Protein AF-A0A2N6ETV6-F1 (afdb_monomer_lite)

pLDDT: mean 93.73, std 7.8, range [49.28, 98.38]

Secondary structure (DSSP, 8-state):
-HHHHHHHTT--HHHHHHHHHHHHHHHHHHHHTTTS-HHHHHHHHHHHHHHHHHHHHHHHTT--HHHHHHHHHHHHHHHHHHHHIIIIIT---

Sequence (93 aa):
FVFERLKERKLAAVWVVLLGGAGFGFHHYFTLIVYFSLPITLFFTFATMVAGALWSWMRSRGVSLVDCYISHLIADVALLWIGWQLLGGTHVI

Radius of gyration: 15.8 Å; chains: 1; bounding box: 32×24×55 Å

Foldseek 3Di:
DVLVVCVVVVDDLVVQLQVQLLVQLVVQLVVCVVPDPPVVSVVVSNVRSNLSSVLSNCVVVVNDPVVSVVVVVVVVVVVVVVVCVVVVVVPPD

Structure (mmCIF, N/CA/C/O backbone):
data_AF-A0A2N6ETV6-F1
#
_entry.id   AF-A0A2N6ETV6-F1
#
loop_
_atom_site.group_PDB
_atom_site.id
_atom_site.type_symbol
_atom_site.label_atom_id
_atom_site.label_alt_id
_atom_site.label_comp_id
_atom_site.label_asym_id
_atom_site.label_entity_id
_atom_site.label_seq_id
_atom_site.pdbx_PDB_ins_code
_atom_site.Cartn_x
_atom_site.Cartn_y
_atom_site.Cartn_z
_atom_site.occupancy
_atom_site.B_iso_or_equiv
_atom_site.auth_seq_id
_atom_site.auth_comp_id
_atom_site.auth_asym_id
_atom_site.auth_atom_id
_atom_site.pdbx_PDB_model_num
ATOM 1 N N . PHE A 1 1 ? -3.404 -8.013 12.341 1.00 71.19 1 PHE A N 1
ATOM 2 C CA . PHE A 1 1 ? -2.171 -7.803 13.129 1.00 71.19 1 PHE A CA 1
ATOM 3 C C . PHE A 1 1 ? -1.911 -6.316 13.397 1.00 71.19 1 PHE A C 1
ATOM 5 O O . PHE A 1 1 ? -2.095 -5.921 14.531 1.00 71.19 1 PHE A O 1
ATOM 12 N N . VAL A 1 2 ? -1.607 -5.449 12.415 1.00 86.31 2 VAL A N 1
ATOM 13 C CA . VAL A 1 2 ? -1.435 -3.990 12.672 1.00 86.31 2 VAL A CA 1
ATOM 14 C C . VAL A 1 2 ? -2.768 -3.259 12.870 1.00 86.31 2 VAL A C 1
ATOM 16 O O . VAL A 1 2 ? -2.942 -2.553 13.856 1.00 86.31 2 VAL A O 1
ATOM 19 N N . PHE A 1 3 ? -3.736 -3.484 11.977 1.00 87.62 3 PHE A N 1
ATOM 20 C CA . PHE A 1 3 ? -5.064 -2.862 12.052 1.00 87.62 3 PHE A CA 1
ATOM 21 C C . PHE A 1 3 ? -5.756 -3.082 13.412 1.00 87.62 3 PHE A C 1
ATOM 23 O O . PHE A 1 3 ? -6.229 -2.128 14.024 1.00 87.62 3 PHE A O 1
ATOM 30 N N . GLU A 1 4 ? -5.740 -4.317 13.928 1.00 88.56 4 GLU A N 1
ATOM 31 C CA . GLU A 1 4 ? -6.314 -4.631 15.248 1.00 88.56 4 GLU A CA 1
ATOM 32 C C . GLU A 1 4 ? -5.607 -3.873 16.376 1.00 88.56 4 GLU A C 1
ATOM 34 O O . GLU A 1 4 ? -6.272 -3.287 17.223 1.00 88.56 4 GLU A O 1
ATOM 39 N N . ARG A 1 5 ? -4.270 -3.769 16.343 1.00 91.19 5 ARG A N 1
ATOM 40 C CA . ARG A 1 5 ? -3.504 -2.987 17.329 1.00 91.19 5 ARG A CA 1
ATOM 41 C C . ARG A 1 5 ? -3.845 -1.497 17.285 1.00 91.19 5 ARG A C 1
ATOM 43 O O . ARG A 1 5 ? -3.897 -0.852 18.329 1.00 91.19 5 ARG A O 1
ATOM 50 N N . LEU A 1 6 ? -4.082 -0.937 16.097 1.00 88.81 6 LEU A N 1
ATOM 51 C CA . LEU A 1 6 ? -4.508 0.459 15.954 1.00 88.81 6 LEU A CA 1
ATOM 52 C C . LEU A 1 6 ? 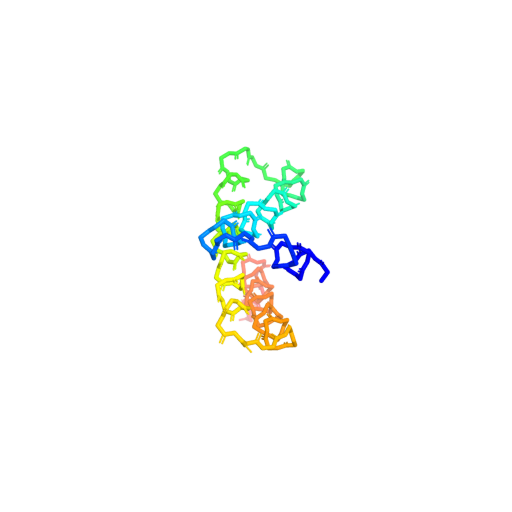-5.917 0.673 16.536 1.00 88.81 6 LEU A C 1
ATOM 54 O O . LEU A 1 6 ? -6.159 1.687 17.194 1.00 88.81 6 LEU A O 1
ATOM 58 N N . LYS A 1 7 ? -6.819 -0.302 16.366 1.00 84.44 7 LYS A N 1
ATOM 59 C CA . LYS A 1 7 ? -8.156 -0.283 16.977 1.00 84.44 7 LYS A CA 1
ATOM 60 C C . LYS A 1 7 ? -8.132 -0.473 18.493 1.00 84.44 7 LYS A C 1
ATOM 62 O O . LYS A 1 7 ? -8.848 0.244 19.185 1.00 84.44 7 LYS A O 1
ATOM 67 N N . GLU A 1 8 ? -7.300 -1.373 19.019 1.00 91.50 8 GLU A N 1
ATOM 68 C CA . GLU A 1 8 ? -7.088 -1.562 20.467 1.00 91.50 8 GLU A CA 1
ATOM 69 C C . GLU A 1 8 ? -6.650 -0.254 21.144 1.00 91.50 8 GLU A C 1
ATOM 71 O O . GLU A 1 8 ? -7.086 0.061 22.250 1.00 91.50 8 GLU A O 1
ATOM 76 N N . ARG A 1 9 ? -5.850 0.560 20.443 1.00 92.56 9 ARG A N 1
ATOM 77 C CA . ARG A 1 9 ? -5.420 1.896 20.890 1.00 92.56 9 ARG A CA 1
ATOM 78 C C . ARG A 1 9 ? -6.490 2.986 20.750 1.00 92.56 9 ARG A C 1
ATOM 80 O O . ARG A 1 9 ? -6.196 4.144 21.028 1.00 92.56 9 ARG A O 1
ATOM 87 N N . LYS A 1 10 ? -7.714 2.641 20.333 1.00 90.25 10 LYS A N 1
ATOM 88 C CA . LYS A 1 10 ? -8.850 3.562 20.144 1.00 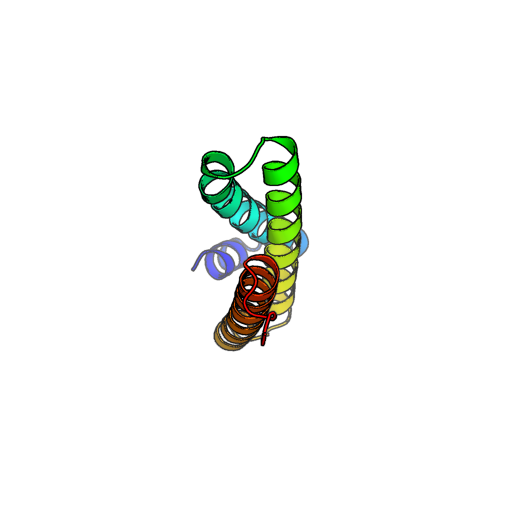90.25 10 LYS A CA 1
ATOM 89 C C . LYS A 1 10 ? -8.536 4.743 19.213 1.00 90.25 10 LYS A C 1
ATOM 91 O O . LYS A 1 10 ? -9.080 5.832 19.385 1.00 90.25 10 LYS A O 1
ATOM 96 N N . LEU A 1 11 ? -7.665 4.539 18.221 1.00 91.06 11 LEU A N 1
ATOM 97 C CA . LEU A 1 11 ? -7.390 5.559 17.210 1.00 91.06 11 LEU A CA 1
ATOM 98 C C . LEU A 1 11 ? -8.651 5.857 16.393 1.00 91.06 11 LEU A C 1
ATOM 100 O O . LEU A 1 11 ? -9.418 4.953 16.055 1.00 91.06 11 LE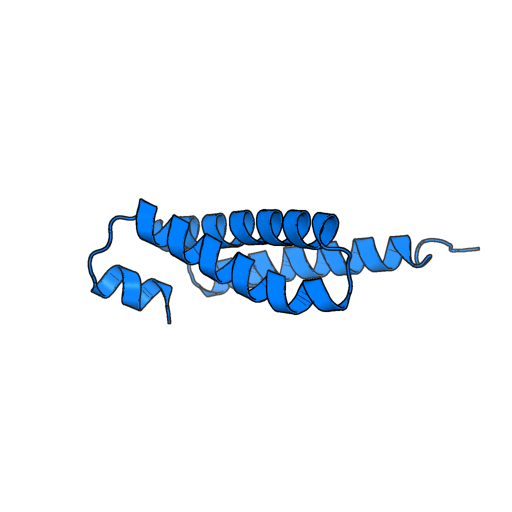U A O 1
ATOM 104 N N . ALA A 1 12 ? -8.839 7.129 16.037 1.00 91.62 12 ALA A N 1
ATOM 105 C CA . ALA A 1 12 ? -9.916 7.519 15.136 1.00 91.62 12 ALA A CA 1
ATOM 106 C C . ALA A 1 12 ? -9.758 6.818 13.776 1.00 91.62 12 ALA A C 1
ATOM 108 O O . ALA A 1 12 ? -8.640 6.627 13.294 1.00 91.62 12 ALA A O 1
ATOM 109 N N . ALA A 1 13 ? -10.879 6.480 13.133 1.00 90.38 13 ALA A N 1
ATOM 110 C CA . ALA A 1 13 ? -10.889 5.717 11.882 1.00 90.38 13 ALA A CA 1
ATOM 111 C C . ALA A 1 13 ? -10.027 6.355 10.779 1.00 90.38 13 ALA A C 1
ATOM 113 O O . ALA A 1 13 ? -9.342 5.643 10.050 1.00 90.38 13 ALA A O 1
ATOM 114 N N . VAL A 1 14 ? -9.993 7.692 10.704 1.00 94.75 14 VAL A N 1
ATOM 115 C CA . VAL A 1 14 ? -9.137 8.421 9.756 1.00 94.75 14 VAL A CA 1
ATOM 116 C C . VAL A 1 14 ? -7.658 8.070 9.933 1.00 94.75 14 VAL A C 1
ATOM 118 O O . 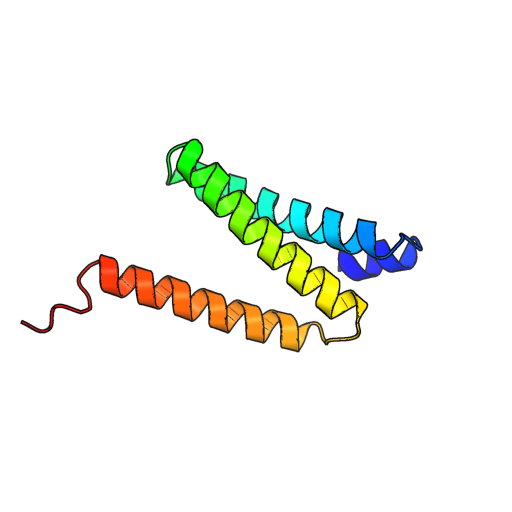VAL A 1 14 ? -6.974 7.794 8.955 1.00 94.75 14 VAL A O 1
ATOM 121 N N . TRP A 1 15 ? -7.172 7.975 11.172 1.00 95.25 15 TRP A N 1
ATOM 122 C CA . TRP A 1 15 ? -5.779 7.629 11.446 1.00 95.25 15 TRP A CA 1
ATOM 123 C C . TRP A 1 15 ? -5.475 6.175 11.123 1.00 95.25 15 TRP A C 1
ATOM 125 O O . TRP A 1 15 ? -4.391 5.877 10.635 1.00 95.25 15 TRP A O 1
ATOM 135 N N . VAL A 1 16 ? -6.433 5.273 11.338 1.00 94.88 16 VAL A N 1
ATOM 136 C CA . VAL A 1 16 ? -6.285 3.865 10.948 1.00 94.88 16 VAL A CA 1
ATOM 137 C C . VAL A 1 16 ? -6.128 3.738 9.431 1.00 94.88 16 VAL A C 1
ATOM 139 O O . VAL A 1 16 ? -5.259 3.004 8.966 1.00 94.88 16 VAL A O 1
ATOM 142 N N . VAL A 1 17 ? -6.921 4.491 8.666 1.00 96.25 17 VAL A N 1
ATOM 143 C CA . VAL A 1 17 ? -6.846 4.536 7.199 1.00 96.25 17 VAL A CA 1
ATOM 144 C C . VAL A 1 17 ? -5.528 5.145 6.722 1.00 96.25 17 VAL A C 1
ATOM 146 O O . VAL A 1 17 ? -4.849 4.540 5.896 1.00 96.25 17 VAL A O 1
ATOM 149 N N . LEU A 1 18 ? -5.139 6.302 7.265 1.00 96.81 18 LEU A N 1
ATOM 150 C CA . LEU A 1 18 ? -3.911 6.995 6.868 1.00 96.81 18 LEU A CA 1
ATOM 151 C C . LEU A 1 18 ? -2.657 6.179 7.194 1.00 96.81 18 LEU A C 1
ATOM 153 O O . LEU A 1 18 ? -1.799 6.012 6.334 1.00 96.81 18 LEU A O 1
ATOM 157 N N . LEU A 1 19 ? -2.557 5.632 8.410 1.00 96.06 19 LEU A N 1
ATOM 158 C CA . LEU A 1 19 ? -1.409 4.817 8.818 1.00 96.06 19 LEU A CA 1
ATOM 159 C C . LEU A 1 19 ? -1.356 3.491 8.057 1.00 96.06 19 LEU A C 1
ATOM 161 O O . LEU A 1 19 ? -0.272 3.048 7.683 1.00 96.06 19 LEU A O 1
ATOM 165 N N . GLY A 1 20 ? -2.511 2.867 7.812 1.00 95.31 20 GLY A N 1
ATOM 166 C CA . GLY A 1 20 ? -2.592 1.641 7.024 1.00 95.31 20 GLY A CA 1
ATOM 167 C C . GLY A 1 20 ? -2.171 1.858 5.570 1.00 95.31 20 GLY A C 1
ATOM 168 O O . GLY A 1 20 ? -1.363 1.091 5.052 1.00 95.31 20 GLY A O 1
ATOM 169 N N . GLY A 1 21 ? -2.632 2.946 4.945 1.00 97.38 21 GLY A N 1
ATOM 170 C CA . GLY A 1 21 ? -2.183 3.355 3.616 1.00 97.38 21 GLY A CA 1
ATOM 171 C C . GLY A 1 21 ? -0.688 3.655 3.579 1.00 97.38 21 GLY A C 1
ATOM 172 O O . GLY A 1 21 ? 0.038 3.053 2.791 1.00 97.38 21 GLY A O 1
ATOM 173 N N . ALA A 1 22 ? -0.206 4.533 4.464 1.00 97.31 22 ALA A N 1
ATOM 174 C CA . ALA A 1 22 ? 1.201 4.924 4.522 1.00 97.31 22 ALA A CA 1
ATOM 175 C C . ALA A 1 22 ? 2.130 3.721 4.736 1.00 97.31 22 ALA A C 1
ATOM 177 O O . ALA A 1 22 ? 3.122 3.584 4.025 1.00 97.31 22 ALA A O 1
ATOM 178 N N . GLY A 1 23 ? 1.791 2.821 5.665 1.00 96.50 23 GLY A N 1
ATOM 179 C CA . GLY A 1 23 ? 2.565 1.606 5.914 1.00 96.50 23 GLY A CA 1
ATOM 180 C C . GLY A 1 23 ? 2.610 0.676 4.700 1.00 96.50 23 GLY A C 1
ATOM 181 O O . GLY A 1 23 ? 3.674 0.155 4.369 1.00 96.50 23 GLY A O 1
ATOM 182 N N . PHE A 1 24 ? 1.484 0.511 4.002 1.00 96.56 24 PHE A N 1
ATOM 183 C CA . PHE A 1 24 ? 1.418 -0.312 2.795 1.00 96.56 24 PHE A CA 1
ATOM 184 C C . PHE A 1 24 ? 2.237 0.289 1.645 1.00 96.56 24 PHE A C 1
ATOM 186 O O . PHE A 1 24 ? 3.030 -0.415 1.022 1.00 96.56 24 PHE A O 1
ATOM 193 N N . GLY A 1 25 ? 2.108 1.596 1.398 1.00 97.88 25 GLY A N 1
ATOM 194 C CA . GLY A 1 25 ? 2.897 2.291 0.380 1.00 97.88 25 GLY A CA 1
ATOM 195 C C . GLY A 1 25 ? 4.396 2.271 0.690 1.00 97.88 25 GLY A C 1
ATOM 196 O O . GLY A 1 25 ? 5.204 1.959 -0.177 1.00 97.88 25 GLY A O 1
ATOM 197 N N . PHE A 1 26 ? 4.791 2.529 1.939 1.00 97.12 26 PHE A N 1
ATOM 198 C CA . PHE A 1 26 ? 6.204 2.549 2.333 1.00 97.12 26 PHE A CA 1
ATOM 199 C C . PHE A 1 26 ? 6.876 1.174 2.219 1.00 97.12 26 PHE A C 1
ATOM 201 O O . PHE A 1 26 ? 8.032 1.088 1.812 1.00 97.12 26 PHE A O 1
ATOM 208 N N . HIS A 1 27 ? 6.143 0.092 2.500 1.00 96.00 27 HIS A N 1
ATOM 209 C CA . HIS A 1 27 ? 6.605 -1.262 2.191 1.00 96.00 27 HIS A CA 1
ATOM 210 C C . HIS A 1 27 ? 6.925 -1.417 0.694 1.00 96.00 27 HIS A C 1
ATOM 212 O O . HIS A 1 27 ? 8.000 -1.905 0.347 1.00 96.00 27 HIS A O 1
ATOM 218 N N . HIS A 1 28 ? 6.047 -0.924 -0.185 1.00 97.31 28 HIS A N 1
ATOM 219 C CA . HIS A 1 28 ? 6.247 -0.995 -1.633 1.00 97.31 28 HIS A CA 1
ATOM 220 C C . HIS A 1 28 ? 7.392 -0.109 -2.122 1.00 97.31 28 HIS A C 1
ATOM 222 O O . HIS A 1 28 ? 8.144 -0.536 -2.995 1.00 97.31 28 HIS A O 1
ATOM 228 N N . TYR A 1 29 ? 7.593 1.073 -1.537 1.00 98.38 29 TYR A N 1
ATOM 229 C CA . TYR A 1 29 ? 8.711 1.954 -1.884 1.00 98.38 29 TYR A CA 1
ATOM 230 C C . TYR A 1 29 ? 10.054 1.208 -1.886 1.00 98.38 29 TYR A C 1
ATOM 232 O O . TYR A 1 29 ? 10.779 1.248 -2.880 1.00 98.38 29 TYR A O 1
ATOM 240 N N . PHE A 1 30 ? 10.358 0.466 -0.815 1.00 97.44 30 PHE A N 1
ATOM 241 C CA . PHE A 1 30 ? 11.618 -0.278 -0.716 1.00 97.44 30 PHE A CA 1
ATOM 242 C C . PHE A 1 30 ? 11.724 -1.428 -1.713 1.00 97.44 30 PHE A C 1
ATOM 244 O O . PHE A 1 30 ? 12.824 -1.743 -2.157 1.00 97.44 30 PHE A O 1
ATOM 251 N N . THR A 1 31 ? 10.599 -2.038 -2.085 1.00 95.56 31 THR A N 1
ATOM 252 C CA . THR A 1 31 ? 10.592 -3.081 -3.119 1.00 95.56 31 THR A CA 1
ATOM 253 C C . THR A 1 31 ? 10.752 -2.507 -4.523 1.00 95.56 31 THR A C 1
ATOM 255 O O . THR A 1 31 ? 11.314 -3.169 -5.379 1.00 95.56 31 THR A O 1
ATOM 258 N N . LEU A 1 32 ? 10.290 -1.278 -4.769 1.00 97.44 32 LEU A N 1
ATOM 259 C CA . LEU A 1 32 ? 10.218 -0.682 -6.105 1.00 97.44 32 LEU A CA 1
ATOM 260 C C . LEU A 1 32 ? 11.457 0.140 -6.469 1.00 97.44 32 LEU A C 1
ATOM 262 O O . LEU A 1 32 ? 11.855 0.145 -7.633 1.00 97.44 32 LEU A O 1
ATOM 266 N N . ILE A 1 33 ? 12.090 0.799 -5.492 1.00 98.12 33 ILE A N 1
ATOM 267 C CA . ILE A 1 33 ? 13.225 1.708 -5.734 1.00 98.12 33 ILE A CA 1
ATOM 268 C C . ILE A 1 33 ? 14.442 1.011 -6.360 1.00 98.12 33 ILE A C 1
ATOM 270 O O . ILE A 1 33 ? 15.266 1.658 -6.997 1.00 98.12 33 ILE A O 1
ATOM 274 N N . VAL A 1 34 ? 14.555 -0.310 -6.199 1.00 97.62 34 VAL A N 1
ATOM 275 C CA . VAL A 1 34 ? 15.634 -1.110 -6.798 1.00 97.62 34 VAL A CA 1
ATOM 276 C C . VAL A 1 34 ? 15.386 -1.448 -8.274 1.00 97.62 34 VAL A C 1
ATOM 278 O O . VAL A 1 34 ? 16.321 -1.845 -8.963 1.00 97.62 34 VAL A O 1
ATOM 281 N N . TYR A 1 35 ? 14.151 -1.289 -8.764 1.00 95.62 35 TYR A N 1
ATOM 282 C CA . TYR A 1 35 ? 13.755 -1.618 -10.139 1.00 95.62 35 TYR A CA 1
ATOM 283 C C . TYR A 1 35 ? 13.460 -0.385 -10.997 1.00 95.62 35 TYR A C 1
ATOM 285 O O . TYR A 1 35 ? 13.656 -0.425 -12.210 1.00 95.62 35 TYR A O 1
ATOM 293 N N . PHE A 1 36 ? 12.981 0.707 -10.396 1.00 96.88 36 PHE A N 1
ATOM 294 C CA . PHE A 1 36 ? 12.501 1.882 -11.122 1.00 96.88 36 PHE A CA 1
ATOM 295 C C . PHE A 1 36 ? 13.227 3.166 -10.711 1.00 96.88 36 PHE A C 1
ATOM 297 O O . PHE A 1 36 ? 13.767 3.286 -9.615 1.00 96.88 36 PHE A O 1
ATOM 304 N N . SER A 1 37 ? 13.182 4.182 -11.579 1.00 98.19 37 SER A N 1
ATOM 305 C CA . SER A 1 37 ? 13.642 5.529 -11.225 1.00 98.19 37 SER A CA 1
ATOM 306 C C . SER A 1 37 ? 12.805 6.118 -10.082 1.00 98.19 37 SER A C 1
ATOM 308 O O . SER A 1 37 ? 11.665 5.705 -9.846 1.00 98.19 37 SER A O 1
ATOM 310 N N . LEU A 1 38 ? 13.350 7.114 -9.375 1.00 98.00 38 LEU A N 1
ATOM 311 C CA . LEU A 1 38 ? 12.662 7.731 -8.238 1.00 98.00 38 LEU A CA 1
ATOM 312 C C . LEU A 1 38 ? 11.250 8.252 -8.592 1.00 98.00 38 LEU A C 1
ATOM 314 O O . LEU A 1 38 ? 10.325 7.925 -7.852 1.00 98.00 38 LEU A O 1
ATOM 318 N N . PRO A 1 39 ? 11.015 8.978 -9.707 1.00 98.38 39 PRO A N 1
ATOM 319 C CA . PRO A 1 39 ? 9.669 9.459 -10.035 1.00 98.38 39 PRO A CA 1
ATOM 320 C C . PRO A 1 39 ? 8.646 8.331 -10.228 1.00 98.38 39 PRO A C 1
ATOM 322 O O . PRO A 1 39 ? 7.534 8.411 -9.709 1.00 98.38 39 PRO A O 1
ATOM 325 N N . ILE A 1 40 ? 9.035 7.256 -10.922 1.00 97.88 40 ILE A N 1
ATOM 326 C CA . ILE A 1 40 ? 8.169 6.090 -11.161 1.00 97.88 40 ILE A CA 1
ATOM 327 C C . ILE A 1 40 ? 7.907 5.351 -9.843 1.00 97.88 40 ILE A C 1
ATOM 329 O O . ILE A 1 40 ? 6.769 4.994 -9.540 1.00 97.88 40 ILE A O 1
ATOM 333 N N . THR A 1 41 ? 8.944 5.191 -9.019 1.00 98.38 41 THR A N 1
ATOM 334 C CA . THR A 1 41 ? 8.830 4.588 -7.688 1.00 98.38 41 THR A CA 1
ATOM 335 C C . THR A 1 41 ? 7.848 5.356 -6.810 1.00 98.38 41 THR A C 1
ATOM 337 O O . THR A 1 41 ? 6.990 4.742 -6.178 1.00 98.38 41 THR A O 1
ATOM 340 N N . LEU A 1 42 ? 7.931 6.689 -6.777 1.00 98.19 42 LEU A N 1
ATOM 341 C CA . LEU A 1 42 ? 7.019 7.528 -5.996 1.00 98.19 42 LEU A CA 1
ATOM 342 C C . LEU A 1 42 ? 5.576 7.416 -6.499 1.00 98.19 42 LEU A C 1
ATOM 344 O O . LEU A 1 42 ? 4.658 7.320 -5.685 1.00 98.19 42 LEU A O 1
ATOM 348 N N . PHE A 1 43 ? 5.373 7.360 -7.817 1.00 98.19 43 PHE A N 1
ATOM 349 C CA . PHE A 1 43 ? 4.050 7.157 -8.406 1.00 98.19 43 PHE A CA 1
ATOM 350 C C . PHE A 1 43 ? 3.425 5.821 -7.970 1.00 98.19 43 PHE A C 1
ATOM 352 O O . PHE A 1 43 ? 2.313 5.801 -7.440 1.00 98.19 43 PHE A O 1
ATOM 359 N N . PHE A 1 44 ? 4.149 4.706 -8.105 1.00 97.25 44 PHE A N 1
ATOM 360 C CA . PHE A 1 44 ? 3.655 3.388 -7.684 1.00 97.25 44 PHE A CA 1
ATOM 361 C C . PHE A 1 44 ? 3.524 3.251 -6.160 1.00 97.25 44 PHE A C 1
ATOM 363 O O . PHE A 1 44 ? 2.588 2.619 -5.666 1.00 97.25 44 PHE A O 1
ATOM 370 N N . THR A 1 45 ? 4.405 3.899 -5.396 1.00 98.31 45 THR A N 1
ATOM 371 C CA . THR A 1 45 ? 4.290 4.011 -3.933 1.00 98.31 45 THR A CA 1
ATOM 372 C C . THR A 1 45 ? 2.993 4.715 -3.543 1.00 98.31 45 THR A C 1
ATOM 374 O O . THR A 1 45 ? 2.282 4.258 -2.653 1.00 98.31 45 THR A O 1
ATOM 377 N N . PHE A 1 46 ? 2.644 5.810 -4.221 1.00 98.25 46 PHE A N 1
ATOM 378 C CA . PHE A 1 46 ? 1.392 6.516 -3.968 1.00 98.25 46 PHE A CA 1
ATOM 379 C C . PHE A 1 46 ? 0.170 5.674 -4.362 1.00 98.25 46 PHE A C 1
ATOM 381 O O . PHE A 1 46 ? -0.787 5.586 -3.595 1.00 98.25 46 PHE A O 1
ATOM 388 N N . ALA A 1 47 ? 0.210 4.991 -5.510 1.00 97.69 47 ALA A N 1
ATOM 389 C CA . ALA A 1 47 ? -0.879 4.112 -5.940 1.00 97.69 47 ALA A CA 1
ATOM 390 C C . ALA A 1 47 ? -1.154 2.986 -4.922 1.00 97.69 47 ALA A C 1
ATOM 392 O O . ALA A 1 47 ? -2.295 2.767 -4.512 1.00 97.69 47 ALA A O 1
ATOM 393 N N . THR A 1 48 ? -0.101 2.317 -4.449 1.00 97.81 48 THR A N 1
ATOM 394 C CA . THR A 1 48 ? -0.209 1.269 -3.420 1.00 97.81 48 THR A CA 1
ATOM 395 C C . THR A 1 48 ? -0.628 1.842 -2.064 1.00 97.81 48 THR A C 1
ATOM 397 O O . THR A 1 48 ? -1.421 1.223 -1.359 1.00 97.81 48 THR A O 1
ATOM 400 N N . MET A 1 49 ? -0.205 3.062 -1.718 1.00 98.38 49 MET A N 1
ATOM 401 C CA . MET A 1 49 ? -0.674 3.774 -0.523 1.00 98.38 49 MET A CA 1
ATOM 402 C C . MET A 1 49 ? -2.196 3.979 -0.527 1.00 98.38 49 MET A C 1
ATOM 404 O O . MET A 1 49 ? -2.851 3.739 0.491 1.00 98.38 49 MET A O 1
ATOM 408 N N . VAL A 1 50 ? -2.774 4.364 -1.670 1.00 98.31 50 VAL A N 1
ATOM 409 C CA . VAL A 1 50 ? -4.233 4.487 -1.839 1.00 98.31 50 VAL A CA 1
ATOM 410 C C . VAL A 1 50 ? -4.917 3.127 -1.681 1.00 98.31 50 VAL A C 1
ATOM 412 O O . VAL A 1 50 ? -5.913 3.030 -0.964 1.00 98.31 50 VAL A O 1
ATOM 415 N N . ALA A 1 51 ? -4.367 2.063 -2.270 1.00 97.38 51 ALA A N 1
ATOM 416 C CA . ALA A 1 51 ? -4.900 0.710 -2.107 1.00 97.38 51 ALA A CA 1
ATOM 417 C C . ALA A 1 51 ? -4.897 0.258 -0.630 1.00 97.38 51 ALA A C 1
ATOM 419 O O . ALA A 1 51 ? -5.924 -0.171 -0.100 1.00 97.38 51 ALA A O 1
ATOM 420 N N . GLY A 1 52 ? -3.785 0.466 0.085 1.00 97.38 52 GLY A N 1
ATOM 421 C CA . GLY A 1 52 ? -3.674 0.201 1.524 1.00 97.38 52 GLY A CA 1
ATOM 422 C C . GLY A 1 52 ? -4.684 0.985 2.368 1.00 97.38 52 GLY A C 1
ATOM 423 O O . GLY A 1 52 ? -5.258 0.444 3.322 1.00 97.38 52 GLY A O 1
ATOM 424 N N . ALA A 1 53 ? -4.950 2.241 1.998 1.00 97.81 53 ALA A N 1
ATOM 425 C CA . ALA A 1 53 ? -5.966 3.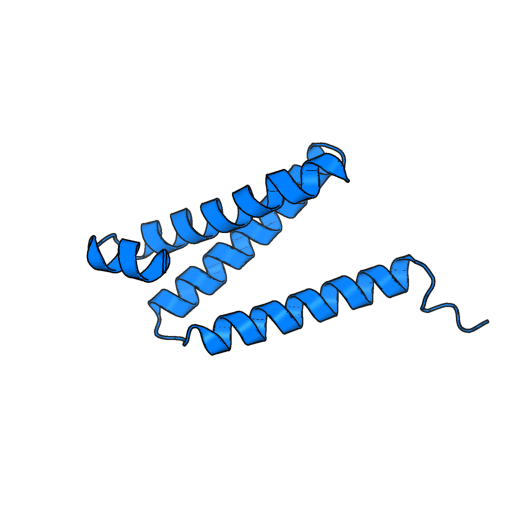070 2.638 1.00 97.81 53 ALA A CA 1
ATOM 426 C C . ALA A 1 53 ? -7.378 2.510 2.394 1.00 97.81 53 ALA A C 1
ATOM 428 O O . ALA A 1 53 ? -8.160 2.407 3.340 1.00 97.81 53 ALA A O 1
ATOM 429 N N . LEU A 1 54 ? -7.689 2.077 1.166 1.00 97.94 54 LEU A N 1
ATOM 430 C CA . LEU A 1 54 ? -8.974 1.461 0.822 1.00 97.94 54 LEU A CA 1
ATOM 431 C C . LEU A 1 54 ? -9.222 0.175 1.617 1.00 97.94 54 LEU A C 1
ATOM 433 O O . LEU A 1 54 ? -10.276 0.046 2.240 1.00 97.94 54 LEU A O 1
ATOM 437 N N . TRP A 1 55 ? -8.251 -0.739 1.694 1.00 97.31 55 TRP A N 1
ATOM 438 C CA . TRP A 1 55 ? -8.413 -1.953 2.502 1.00 97.31 55 TRP A CA 1
ATOM 439 C C . TRP A 1 55 ? -8.523 -1.643 3.999 1.00 97.31 55 TRP A C 1
ATOM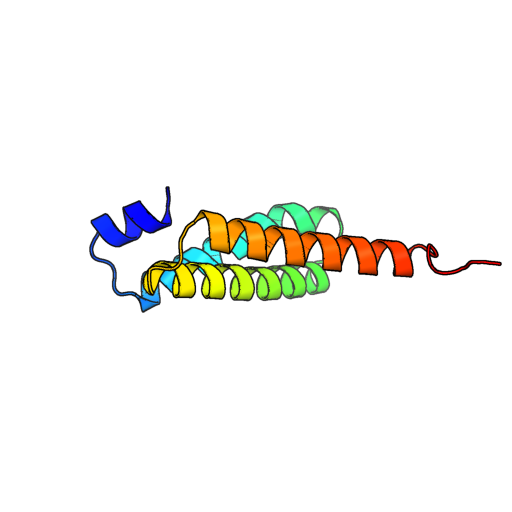 441 O O . TRP A 1 55 ? -9.341 -2.241 4.696 1.00 97.31 55 TRP A O 1
ATOM 451 N N . SER A 1 56 ? -7.781 -0.656 4.506 1.00 96.12 56 SER A N 1
ATOM 452 C CA . SER A 1 56 ? -7.907 -0.200 5.901 1.00 96.12 56 SER A CA 1
ATOM 453 C C . SER A 1 56 ? -9.282 0.416 6.190 1.00 96.12 56 SER A C 1
ATOM 455 O O . SER A 1 56 ? -9.858 0.210 7.265 1.00 96.12 56 SER A O 1
ATOM 457 N N . TRP A 1 57 ? -9.850 1.133 5.222 1.00 96.62 57 TRP A N 1
ATOM 458 C CA . TRP A 1 57 ? -11.206 1.666 5.297 1.00 96.62 57 TRP A CA 1
ATOM 459 C C . TRP A 1 57 ? -12.247 0.543 5.280 1.00 96.62 57 TRP A C 1
ATOM 461 O O . TRP A 1 57 ? -13.097 0.498 6.168 1.00 96.62 57 TRP A O 1
ATOM 471 N N . MET A 1 58 ? -12.129 -0.427 4.369 1.00 95.88 58 MET A N 1
ATOM 472 C CA . MET A 1 58 ? -12.986 -1.620 4.320 1.00 95.88 58 MET A CA 1
ATOM 473 C C . MET A 1 58 ? -12.958 -2.391 5.646 1.00 95.88 58 MET A C 1
ATOM 475 O O . MET A 1 58 ? -14.009 -2.699 6.214 1.00 95.88 58 MET A O 1
ATOM 479 N N . ARG A 1 59 ? -11.764 -2.624 6.205 1.00 94.56 59 ARG A N 1
ATOM 480 C CA . ARG A 1 59 ? -11.589 -3.249 7.525 1.00 94.56 59 ARG A CA 1
ATOM 481 C C . ARG A 1 59 ? -12.277 -2.451 8.636 1.00 94.56 59 ARG A C 1
ATOM 483 O O . ARG A 1 59 ? -12.886 -3.038 9.530 1.00 94.56 59 ARG A O 1
ATOM 490 N N . SER A 1 60 ? -12.245 -1.118 8.568 1.00 93.62 60 SER A N 1
ATOM 491 C CA . SER A 1 60 ? -12.958 -0.235 9.511 1.00 93.62 60 SER A CA 1
ATOM 492 C C . SER A 1 60 ? -14.482 -0.334 9.395 1.00 93.62 60 SER A C 1
ATOM 494 O O . SER A 1 60 ? -15.186 -0.008 10.348 1.00 93.62 60 SER A O 1
ATOM 496 N N . ARG A 1 61 ? -14.993 -0.823 8.261 1.00 93.75 61 ARG A N 1
ATOM 497 C CA . ARG A 1 61 ? -16.417 -1.072 7.993 1.00 93.75 61 ARG A CA 1
ATOM 498 C C . ARG A 1 61 ? -16.843 -2.520 8.256 1.00 93.75 61 ARG A C 1
ATOM 500 O O . ARG A 1 61 ? -17.986 -2.863 7.984 1.00 93.75 61 ARG A O 1
ATOM 507 N N . GLY A 1 62 ? -15.955 -3.351 8.804 1.00 93.81 62 GLY A N 1
ATOM 508 C CA . GLY A 1 62 ? -16.264 -4.733 9.174 1.00 93.81 62 GLY A CA 1
ATOM 509 C C . GLY A 1 62 ? -16.058 -5.763 8.062 1.00 93.81 62 GLY A C 1
ATOM 510 O O . GLY A 1 62 ? -16.321 -6.938 8.299 1.00 93.81 62 GLY A O 1
ATOM 511 N N . VAL A 1 63 ? -15.546 -5.368 6.890 1.00 96.25 63 VAL A N 1
ATOM 512 C CA . VAL A 1 63 ? -15.155 -6.321 5.835 1.00 96.25 63 VAL A CA 1
ATOM 513 C C . VAL A 1 63 ? -14.068 -7.243 6.370 1.00 96.25 63 VAL A C 1
ATOM 515 O O . VAL A 1 63 ? -13.165 -6.767 7.063 1.00 96.25 63 VAL A O 1
ATOM 518 N N . SER A 1 64 ? -14.142 -8.547 6.094 1.00 95.56 64 SER A N 1
ATOM 519 C CA . SER A 1 64 ? -13.213 -9.513 6.679 1.00 95.56 64 SER A CA 1
ATOM 520 C C . SER A 1 64 ? -11.788 -9.339 6.138 1.00 95.56 64 SER A C 1
ATOM 522 O O . SER A 1 64 ? -11.556 -8.743 5.087 1.00 95.56 64 SER A O 1
ATOM 524 N N . LEU A 1 65 ? -10.799 -9.854 6.874 1.00 94.06 65 LEU A N 1
ATOM 525 C CA . LEU A 1 65 ? -9.415 -9.859 6.396 1.00 94.06 65 LEU A CA 1
ATOM 526 C C . LEU A 1 65 ? -9.273 -10.709 5.125 1.00 94.06 65 LEU A C 1
ATOM 528 O O . LEU A 1 65 ? -8.540 -10.324 4.220 1.00 94.06 65 LEU A O 1
ATOM 532 N N . VAL A 1 66 ? -9.997 -11.830 5.056 1.00 96.88 66 VAL A N 1
ATOM 533 C CA . VAL A 1 66 ? -9.988 -12.746 3.910 1.00 96.88 66 VAL A CA 1
ATOM 534 C C . VAL A 1 66 ? -10.505 -12.043 2.656 1.00 96.88 66 VAL A C 1
ATOM 536 O O . VAL A 1 66 ? -9.854 -12.124 1.621 1.00 96.88 66 VAL A O 1
ATOM 539 N N . ASP A 1 67 ? -11.591 -11.273 2.755 1.00 96.88 67 ASP A N 1
ATOM 540 C CA . ASP A 1 67 ? -12.137 -10.526 1.611 1.00 96.88 67 ASP A CA 1
ATOM 541 C C . ASP A 1 67 ? -11.143 -9.481 1.083 1.00 96.88 67 ASP A C 1
ATOM 543 O O . ASP A 1 67 ? -10.978 -9.328 -0.127 1.00 96.88 67 ASP A O 1
ATOM 547 N N . CYS A 1 68 ? -10.431 -8.784 1.980 1.00 96.19 68 CYS A N 1
ATOM 548 C CA . CYS A 1 68 ? -9.365 -7.865 1.580 1.00 96.19 68 CYS A CA 1
ATOM 549 C C . CYS A 1 68 ? -8.214 -8.599 0.873 1.00 96.19 68 CYS A C 1
ATOM 551 O O . CYS A 1 68 ? -7.713 -8.097 -0.129 1.00 96.19 68 CYS A O 1
ATOM 553 N N . TYR A 1 69 ? -7.822 -9.787 1.346 1.00 95.88 69 TYR A N 1
ATOM 554 C CA . TYR A 1 69 ? -6.804 -10.606 0.677 1.00 95.88 69 TYR A CA 1
ATOM 555 C C . TYR A 1 69 ? -7.260 -11.101 -0.696 1.00 95.88 69 TYR A C 1
ATOM 557 O O . TYR A 1 69 ? -6.482 -11.050 -1.641 1.00 95.88 69 TYR A O 1
ATOM 565 N N . ILE A 1 70 ? -8.512 -11.538 -0.840 1.00 98.06 70 ILE A N 1
ATOM 566 C CA . ILE A 1 70 ? -9.058 -11.946 -2.142 1.00 98.06 70 ILE A CA 1
ATOM 567 C C . ILE A 1 70 ? -9.050 -10.754 -3.107 1.00 98.06 70 ILE A C 1
ATOM 569 O O . ILE A 1 70 ? -8.572 -10.876 -4.231 1.00 98.06 70 ILE A O 1
ATOM 573 N N . SER A 1 71 ? -9.510 -9.583 -2.655 1.00 97.44 71 SER A N 1
ATOM 574 C CA . SER A 1 71 ? -9.439 -8.341 -3.435 1.00 97.44 71 SER A CA 1
ATOM 575 C C . SER A 1 71 ? -8.006 -7.996 -3.853 1.00 97.44 71 SER A C 1
ATOM 577 O O . SER A 1 71 ? -7.800 -7.575 -4.989 1.00 97.44 71 SER A O 1
ATOM 579 N N . HIS A 1 72 ? -7.028 -8.190 -2.966 1.00 96.88 72 HIS A N 1
ATOM 580 C CA . HIS A 1 72 ? -5.613 -7.986 -3.267 1.00 96.88 72 HIS A CA 1
ATOM 581 C C . HIS A 1 72 ? -5.109 -8.957 -4.338 1.00 96.88 72 HIS A C 1
ATOM 583 O O . HIS A 1 72 ? -4.526 -8.523 -5.324 1.00 96.88 72 HIS A O 1
ATOM 589 N N . LEU A 1 73 ? -5.390 -10.256 -4.199 1.00 97.94 73 LEU A N 1
ATOM 590 C CA . LEU A 1 73 ? -4.981 -11.268 -5.179 1.00 97.94 73 LEU A CA 1
ATOM 591 C C . LEU A 1 73 ? -5.551 -10.983 -6.573 1.00 97.94 73 LEU A C 1
ATOM 593 O O . LEU A 1 73 ? -4.864 -11.177 -7.571 1.00 97.94 73 LEU A O 1
ATOM 597 N N . ILE A 1 74 ? -6.789 -10.487 -6.654 1.00 98.06 74 ILE A N 1
ATOM 598 C CA . ILE A 1 74 ? -7.387 -10.067 -7.929 1.00 98.06 74 ILE A CA 1
ATOM 599 C C . ILE A 1 74 ? -6.587 -8.910 -8.548 1.00 98.06 74 ILE A C 1
ATOM 601 O O . ILE A 1 74 ? -6.319 -8.929 -9.750 1.00 98.06 74 ILE A O 1
ATOM 605 N N . ALA A 1 75 ? -6.181 -7.922 -7.744 1.00 96.56 75 ALA A N 1
ATOM 606 C CA . ALA A 1 75 ? -5.346 -6.819 -8.214 1.00 96.56 75 ALA A CA 1
ATOM 607 C C . ALA A 1 75 ? -3.962 -7.305 -8.682 1.00 96.56 75 ALA A C 1
ATOM 609 O O . ALA A 1 75 ? -3.501 -6.880 -9.741 1.00 96.56 75 ALA A O 1
ATOM 610 N N . ASP A 1 76 ? -3.338 -8.239 -7.957 1.00 96.12 76 ASP A N 1
ATOM 611 C CA . ASP A 1 76 ? -2.053 -8.834 -8.343 1.00 96.12 76 ASP A CA 1
ATOM 612 C C . ASP A 1 76 ? -2.155 -9.573 -9.678 1.00 96.12 76 ASP A C 1
ATOM 614 O O . ASP A 1 76 ? -1.330 -9.373 -10.566 1.00 96.12 76 ASP A O 1
ATOM 618 N N . VAL A 1 77 ? -3.197 -10.390 -9.856 1.00 98.00 77 VAL A N 1
ATOM 619 C CA . VAL A 1 77 ? -3.446 -11.095 -11.120 1.00 98.00 77 VAL A CA 1
ATOM 620 C C . VAL A 1 77 ? -3.623 -10.102 -12.266 1.00 98.00 77 VAL A C 1
ATOM 622 O O . VAL A 1 77 ? -3.051 -10.309 -13.332 1.00 98.00 77 VAL A O 1
ATOM 625 N N . ALA A 1 78 ? -4.356 -9.005 -12.056 1.00 96.62 78 ALA A N 1
ATOM 626 C CA . ALA A 1 78 ? -4.515 -7.967 -13.072 1.00 96.62 78 ALA A CA 1
ATOM 627 C C . ALA A 1 78 ? -3.176 -7.292 -13.429 1.00 96.62 78 ALA A C 1
ATOM 629 O O . ALA A 1 78 ? -2.889 -7.091 -14.610 1.00 96.62 78 ALA A O 1
ATOM 630 N N . LEU A 1 79 ? -2.334 -6.984 -12.436 1.00 94.50 79 LEU A N 1
ATOM 631 C CA . LEU A 1 79 ? -1.005 -6.404 -12.658 1.00 94.50 79 LEU A CA 1
ATOM 632 C C . LEU A 1 79 ? -0.076 -7.364 -13.404 1.00 94.50 79 LEU A C 1
ATOM 634 O O . LEU A 1 79 ? 0.569 -6.959 -14.371 1.00 94.50 79 LEU A O 1
ATOM 638 N N . LEU A 1 80 ? -0.029 -8.633 -12.993 1.00 95.12 80 LEU A N 1
ATOM 639 C CA . LEU A 1 80 ? 0.762 -9.670 -13.655 1.00 95.12 80 LEU A CA 1
ATOM 640 C C . LEU A 1 80 ? 0.282 -9.909 -15.086 1.00 95.12 80 LEU A C 1
ATOM 642 O O . LEU A 1 80 ? 1.103 -10.066 -15.986 1.00 95.12 80 LEU A O 1
ATOM 646 N N . TRP A 1 81 ? -1.033 -9.888 -15.306 1.00 96.44 81 TRP A N 1
ATOM 647 C CA . TRP A 1 81 ? -1.620 -10.003 -16.632 1.00 96.44 81 TRP A CA 1
ATOM 648 C C . TRP A 1 81 ? -1.185 -8.848 -17.533 1.00 96.44 81 TRP A C 1
ATOM 650 O O . TRP A 1 81 ? -0.636 -9.092 -18.602 1.00 96.44 81 TRP A O 1
ATOM 660 N N . ILE A 1 82 ? -1.349 -7.595 -17.093 1.00 94.19 82 ILE A N 1
ATOM 661 C CA . ILE A 1 82 ? -0.900 -6.418 -17.855 1.00 94.19 82 ILE A CA 1
ATOM 662 C C . ILE A 1 82 ? 0.612 -6.481 -18.104 1.00 94.19 82 ILE A C 1
ATOM 664 O O . ILE A 1 82 ? 1.060 -6.245 -19.223 1.00 94.19 82 ILE A O 1
ATOM 668 N N . GLY A 1 83 ? 1.404 -6.858 -17.096 1.00 92.19 83 GLY A N 1
ATOM 669 C CA . GLY A 1 83 ? 2.846 -7.058 -17.241 1.00 92.19 83 GLY A CA 1
ATOM 670 C C . GLY A 1 83 ? 3.188 -8.099 -18.310 1.00 92.19 83 GLY A C 1
ATOM 671 O O . GLY A 1 83 ? 4.038 -7.851 -19.161 1.00 92.19 83 GLY A O 1
ATOM 672 N N . TRP A 1 84 ? 2.478 -9.227 -18.333 1.00 94.69 84 TRP A N 1
ATOM 673 C CA . TRP A 1 84 ? 2.622 -10.254 -19.365 1.00 94.69 84 TRP A CA 1
ATOM 674 C C . TRP A 1 84 ? 2.269 -9.731 -20.765 1.00 94.69 84 TRP A C 1
ATOM 676 O O . TRP A 1 84 ? 2.993 -10.017 -21.719 1.00 94.69 84 TRP A O 1
ATOM 686 N N . GLN A 1 85 ? 1.220 -8.910 -20.900 1.00 94.62 85 GLN A N 1
ATOM 687 C CA . GLN A 1 85 ? 0.881 -8.270 -22.176 1.00 94.62 85 GLN A CA 1
ATOM 688 C C . GLN A 1 85 ? 2.001 -7.337 -22.658 1.00 94.62 85 GLN A C 1
ATOM 690 O O . GLN A 1 85 ? 2.377 -7.401 -23.827 1.00 94.62 85 GLN A O 1
ATOM 695 N N . LEU A 1 86 ? 2.558 -6.516 -21.760 1.00 91.06 86 LEU A N 1
ATOM 696 C CA . LEU A 1 86 ? 3.649 -5.579 -22.061 1.00 91.06 86 LEU A CA 1
ATOM 697 C C . LEU A 1 86 ? 4.955 -6.284 -22.448 1.00 91.06 86 LEU A C 1
ATOM 699 O O . LEU A 1 86 ? 5.730 -5.745 -23.233 1.00 91.06 86 LEU A O 1
ATOM 703 N N . LEU A 1 87 ? 5.188 -7.492 -21.932 1.00 92.62 87 LEU A N 1
ATOM 704 C CA . LEU A 1 87 ? 6.327 -8.341 -22.298 1.00 92.62 87 LEU A CA 1
ATOM 705 C C . LEU A 1 87 ? 6.106 -9.126 -23.603 1.00 92.62 87 LEU A C 1
ATOM 707 O O . LEU A 1 87 ? 6.929 -9.964 -23.963 1.00 92.62 87 LEU A O 1
ATOM 711 N N . GLY A 1 88 ? 5.010 -8.860 -24.316 1.00 89.94 88 GLY A N 1
ATOM 712 C CA . GLY A 1 88 ? 4.720 -9.450 -25.617 1.00 89.94 88 GLY A CA 1
ATOM 713 C C . GLY A 1 88 ? 3.910 -10.743 -25.573 1.00 89.94 88 GLY A C 1
ATOM 714 O O . GLY A 1 88 ? 3.742 -11.386 -26.603 1.00 89.94 88 GLY A O 1
ATOM 715 N N . GLY A 1 89 ? 3.335 -11.110 -24.425 1.00 86.19 89 GLY A N 1
ATOM 716 C CA . GLY A 1 89 ? 2.476 -12.291 -24.300 1.00 86.19 89 GLY A CA 1
ATOM 717 C C . GLY A 1 89 ? 1.207 -12.260 -25.166 1.00 86.19 89 GLY A C 1
ATOM 718 O O . GLY A 1 89 ? 0.611 -13.296 -25.438 1.00 86.19 89 GLY A O 1
ATOM 719 N N . THR A 1 90 ? 0.808 -11.079 -25.645 1.00 76.56 90 THR A N 1
ATOM 720 C CA . THR A 1 90 ? -0.332 -10.910 -26.563 1.00 76.56 90 THR A CA 1
ATOM 721 C C . THR A 1 90 ? 0.034 -11.037 -28.038 1.00 76.56 90 THR A C 1
ATOM 723 O O . THR A 1 90 ? -0.872 -11.112 -28.868 1.00 76.56 90 THR A O 1
ATOM 726 N N . HIS A 1 91 ? 1.325 -11.122 -28.374 1.00 68.56 91 HIS A N 1
ATOM 727 C CA . HIS A 1 91 ? 1.768 -11.487 -29.716 1.00 68.56 91 HIS A CA 1
ATOM 728 C C . HIS A 1 91 ? 1.591 -12.996 -29.901 1.00 68.56 91 HIS A C 1
ATOM 730 O O . HIS A 1 91 ? 2.516 -13.793 -29.760 1.00 68.56 91 HIS A O 1
ATOM 736 N N . VAL A 1 92 ? 0.354 -13.401 -30.186 1.00 60.06 92 VAL A N 1
ATOM 737 C CA . VAL A 1 92 ? 0.124 -14.612 -30.965 1.00 60.06 92 VAL A CA 1
ATOM 738 C C . VAL A 1 92 ? 0.381 -14.201 -32.415 1.00 60.06 92 VAL A C 1
ATOM 740 O O . VAL A 1 92 ? -0.444 -13.494 -32.994 1.00 60.06 92 VAL A O 1
ATOM 743 N N . ILE A 1 93 ? 1.513 -14.681 -32.955 1.00 49.28 93 ILE A N 1
ATOM 744 C CA . ILE A 1 93 ? 2.113 -14.430 -34.288 1.00 49.28 93 ILE A CA 1
ATOM 745 C C . ILE A 1 93 ? 3.087 -13.243 -34.325 1.00 49.28 93 ILE A C 1
ATOM 747 O O . ILE A 1 93 ? 2.665 -12.091 -34.082 1.00 49.28 93 ILE A O 1
#